Protein AF-A0A0J7L038-F1 (afdb_monomer_lite)

Structure (mmCIF, N/CA/C/O backbone):
data_AF-A0A0J7L038-F1
#
_entry.id   AF-A0A0J7L038-F1
#
loop_
_atom_site.group_PDB
_atom_site.id
_atom_site.type_symbol
_atom_site.label_atom_id
_atom_site.label_alt_id
_atom_site.label_comp_id
_atom_site.label_asym_id
_atom_site.label_entity_id
_atom_site.label_seq_id
_atom_site.pdbx_PDB_ins_code
_atom_site.Cartn_x
_atom_site.Cartn_y
_atom_site.Cartn_z
_atom_site.occupancy
_atom_site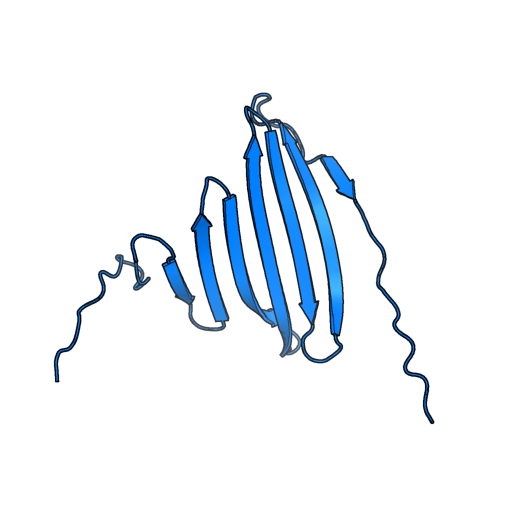.B_iso_or_equiv
_atom_site.auth_seq_id
_atom_site.auth_comp_id
_atom_site.auth_asym_id
_atom_site.auth_atom_id
_atom_site.pdbx_PDB_model_num
ATOM 1 N N . MET A 1 1 ? 15.965 -22.765 27.855 1.00 36.09 1 MET A N 1
ATOM 2 C CA . MET A 1 1 ? 15.126 -21.915 26.984 1.00 36.09 1 MET A CA 1
ATOM 3 C C . MET A 1 1 ? 16.046 -21.260 25.969 1.00 36.09 1 MET A C 1
ATOM 5 O O . MET A 1 1 ? 16.964 -20.572 26.389 1.00 36.09 1 MET A O 1
ATOM 9 N N . TYR A 1 2 ? 15.897 -21.552 24.675 1.00 32.84 2 TYR A N 1
ATOM 10 C CA . TYR A 1 2 ? 16.757 -20.979 23.635 1.00 32.84 2 TYR A CA 1
ATOM 11 C C . TYR A 1 2 ? 16.188 -19.627 23.195 1.00 32.84 2 TYR A C 1
ATOM 13 O O . TYR A 1 2 ? 15.095 -19.571 22.641 1.00 32.84 2 TYR A O 1
ATOM 21 N N . HIS A 1 3 ? 16.916 -18.543 23.465 1.00 40.59 3 HIS A N 1
ATOM 22 C CA . HIS A 1 3 ? 16.653 -17.241 22.856 1.00 40.59 3 HIS A CA 1
ATOM 23 C C . HIS A 1 3 ? 17.242 -17.269 21.446 1.00 40.59 3 HIS A C 1
ATOM 25 O O . HIS A 1 3 ? 18.460 -17.266 21.274 1.00 40.59 3 HIS A O 1
ATOM 31 N N . GLN A 1 4 ? 16.383 -17.354 20.435 1.00 46.34 4 GLN A N 1
ATOM 32 C CA . GLN A 1 4 ? 16.802 -17.194 19.051 1.00 46.34 4 GLN A CA 1
ATOM 33 C C . GLN A 1 4 ? 16.955 -15.695 18.782 1.00 46.34 4 GLN A C 1
ATOM 35 O O . GLN A 1 4 ? 15.966 -14.972 18.691 1.00 46.34 4 GLN A O 1
ATOM 40 N N . ASN A 1 5 ? 18.201 -15.222 18.714 1.00 46.91 5 ASN A N 1
ATOM 41 C CA . ASN A 1 5 ? 18.509 -13.857 18.295 1.00 46.91 5 ASN A CA 1
ATOM 42 C C . ASN A 1 5 ? 18.116 -13.713 16.821 1.00 46.91 5 ASN A C 1
ATOM 44 O O . ASN A 1 5 ? 18.841 -14.161 15.934 1.00 46.91 5 ASN A O 1
ATOM 48 N N . LEU A 1 6 ? 16.942 -13.140 16.565 1.00 56.41 6 LEU A N 1
ATOM 49 C CA . LEU A 1 6 ? 16.547 -12.733 15.223 1.00 56.41 6 LEU A CA 1
ATOM 50 C C . LEU A 1 6 ? 17.444 -11.566 14.794 1.00 56.41 6 LEU A C 1
ATOM 52 O O . LEU A 1 6 ? 17.703 -10.659 15.586 1.00 56.41 6 LEU A O 1
ATOM 56 N N . PHE A 1 7 ? 17.941 -11.600 13.558 1.00 59.88 7 PHE A N 1
ATOM 57 C CA . PHE A 1 7 ? 18.777 -10.530 13.020 1.00 59.88 7 PHE A CA 1
ATOM 58 C C . PHE A 1 7 ? 17.950 -9.241 12.941 1.00 59.88 7 PHE A C 1
ATOM 60 O O . PHE A 1 7 ? 16.968 -9.178 12.202 1.00 59.88 7 PHE A O 1
ATOM 67 N N . ALA A 1 8 ? 18.332 -8.237 13.731 1.00 61.59 8 ALA A N 1
ATOM 68 C CA . ALA A 1 8 ? 17.745 -6.905 13.687 1.00 61.59 8 ALA A CA 1
ATOM 69 C C . ALA A 1 8 ? 18.672 -5.937 12.939 1.00 61.59 8 ALA A C 1
ATOM 71 O O . ALA A 1 8 ? 19.895 -6.058 13.044 1.00 61.59 8 ALA A O 1
ATOM 72 N N . ASP A 1 9 ? 18.114 -4.984 12.188 1.00 60.56 9 ASP A N 1
ATOM 73 C CA . ASP A 1 9 ? 18.910 -3.888 11.623 1.00 60.56 9 ASP A CA 1
ATOM 74 C C . ASP A 1 9 ? 19.251 -2.812 12.668 1.00 60.56 9 ASP A C 1
ATOM 76 O O . ASP A 1 9 ? 18.837 -2.867 13.829 1.00 60.56 9 ASP A O 1
ATOM 80 N N . ALA A 1 10 ? 20.018 -1.804 12.247 1.00 52.94 10 ALA A N 1
ATOM 81 C CA . ALA A 1 10 ? 20.435 -0.687 13.093 1.00 52.94 10 ALA A CA 1
ATOM 82 C C . ALA A 1 10 ? 19.261 0.154 13.637 1.00 52.94 10 ALA A C 1
ATOM 84 O O . ALA A 1 10 ? 19.463 0.972 14.533 1.00 52.94 10 ALA A O 1
ATOM 85 N N . GLN A 1 11 ? 18.049 -0.031 13.108 1.00 58.12 11 GLN A N 1
ATOM 86 C CA . GLN A 1 11 ? 16.823 0.624 13.552 1.00 58.12 11 GLN A CA 1
ATOM 87 C C . GLN A 1 11 ? 15.955 -0.292 14.437 1.00 58.12 11 GLN A C 1
ATOM 89 O O . GLN A 1 11 ? 14.904 0.141 14.905 1.00 58.12 11 GLN A O 1
ATOM 94 N N . GLY A 1 12 ? 16.401 -1.524 14.717 1.00 60.22 12 GLY A N 1
ATOM 95 C CA . GLY A 1 12 ? 15.699 -2.493 15.561 1.00 60.22 12 GLY A CA 1
ATOM 96 C C . GLY A 1 12 ? 14.637 -3.313 14.823 1.00 60.22 12 GLY A C 1
ATOM 97 O O . GLY A 1 12 ? 13.825 -3.977 15.467 1.00 60.22 12 GLY A O 1
ATOM 98 N N . ASN A 1 13 ? 14.627 -3.286 13.489 1.00 60.25 13 ASN A N 1
ATOM 99 C CA . ASN A 1 13 ? 13.648 -4.016 12.690 1.00 60.25 13 ASN A CA 1
ATOM 100 C C . ASN A 1 13 ? 14.049 -5.487 12.575 1.00 60.25 13 ASN A C 1
ATOM 102 O O . ASN A 1 13 ? 15.184 -5.782 12.209 1.00 60.25 13 ASN A O 1
ATOM 106 N N . ILE A 1 14 ? 13.118 -6.413 12.820 1.00 64.44 14 ILE A N 1
ATOM 107 C CA . ILE A 1 14 ? 13.359 -7.852 12.650 1.00 64.44 14 ILE A CA 1
ATOM 108 C C . ILE A 1 14 ? 13.409 -8.179 11.152 1.00 64.44 14 ILE A C 1
ATOM 110 O O . ILE A 1 14 ? 12.405 -8.062 10.445 1.00 64.44 14 ILE A O 1
ATOM 114 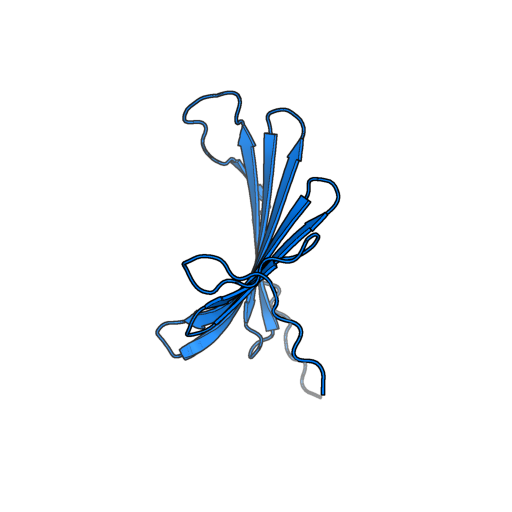N N . ILE A 1 15 ? 14.571 -8.627 10.673 1.00 56.34 15 ILE A N 1
ATOM 115 C CA . ILE A 1 15 ? 14.765 -9.095 9.300 1.00 56.34 15 ILE A CA 1
ATOM 116 C C . ILE A 1 15 ? 14.598 -10.617 9.283 1.00 56.34 15 ILE A C 1
ATOM 118 O O . ILE A 1 15 ? 15.372 -11.348 9.899 1.00 56.34 15 ILE A O 1
ATOM 122 N N . SER A 1 16 ? 13.600 -11.105 8.546 1.00 57.47 16 SER A N 1
ATOM 123 C CA . SER A 1 16 ? 13.424 -12.533 8.267 1.00 57.47 16 SER A CA 1
ATOM 124 C C . SER A 1 16 ? 13.379 -12.761 6.758 1.00 57.47 16 SER A C 1
ATOM 126 O O . SER A 1 16 ? 12.733 -12.016 6.017 1.00 57.47 16 SER A O 1
ATOM 128 N N . THR A 1 17 ? 14.083 -13.788 6.282 1.00 52.06 17 THR A N 1
ATOM 129 C CA . THR A 1 17 ? 14.101 -14.180 4.869 1.00 52.06 17 THR A CA 1
ATOM 130 C C . THR A 1 17 ? 12.730 -14.735 4.474 1.00 52.06 17 THR A C 1
ATOM 132 O O . THR A 1 17 ? 12.450 -15.911 4.692 1.00 52.06 17 THR A O 1
ATOM 135 N N . GLY A 1 18 ? 11.865 -13.874 3.928 1.00 54.25 18 GLY A N 1
ATOM 136 C CA . GLY A 1 18 ? 10.548 -14.232 3.380 1.00 54.25 18 GLY A CA 1
ATOM 137 C C . GLY A 1 18 ? 9.398 -13.316 3.813 1.00 54.25 18 GLY A C 1
ATOM 138 O O . GLY A 1 18 ? 8.391 -13.235 3.116 1.00 54.25 18 GLY A O 1
ATOM 139 N N . SER A 1 19 ? 9.526 -12.596 4.931 1.00 53.94 19 SER A N 1
ATOM 140 C CA . SER A 1 19 ? 8.574 -11.576 5.410 1.00 53.94 19 SER A CA 1
ATOM 141 C C . SER A 1 19 ? 9.198 -10.833 6.586 1.00 53.94 19 SER A C 1
ATOM 143 O O . SER A 1 19 ? 9.556 -11.464 7.576 1.00 53.94 19 SER A O 1
ATOM 145 N N . SER A 1 20 ? 9.309 -9.511 6.512 1.00 57.34 20 SER A N 1
ATOM 146 C CA . SER A 1 20 ? 9.825 -8.699 7.616 1.00 57.34 20 SER A CA 1
ATOM 147 C C . SER A 1 20 ? 8.651 -8.111 8.391 1.00 57.34 20 SER A C 1
ATOM 149 O O . SER A 1 20 ? 7.871 -7.317 7.860 1.00 57.34 20 SER A O 1
ATOM 151 N N . ILE A 1 21 ? 8.515 -8.498 9.659 1.00 54.84 21 ILE A N 1
ATOM 152 C CA . ILE A 1 21 ? 7.599 -7.836 10.590 1.00 54.84 21 ILE A CA 1
ATOM 153 C C . ILE A 1 21 ? 8.381 -6.707 11.246 1.00 54.84 21 ILE A C 1
ATOM 155 O O . ILE A 1 21 ? 9.342 -6.938 11.977 1.00 54.84 21 ILE A O 1
ATOM 159 N N . VAL A 1 22 ? 7.960 -5.478 10.980 1.00 59.09 22 VAL A N 1
ATOM 160 C CA . VAL A 1 22 ? 8.574 -4.270 11.511 1.00 59.09 22 VAL A CA 1
ATOM 161 C C . VAL A 1 22 ? 7.602 -3.642 12.508 1.00 59.09 22 VAL A C 1
ATOM 163 O O . VAL A 1 22 ? 6.616 -3.004 12.140 1.00 59.09 22 VAL A O 1
ATOM 166 N N . SER A 1 23 ? 7.851 -3.848 13.800 1.00 53.59 23 SER A N 1
ATOM 167 C CA . SER A 1 23 ? 7.095 -3.171 14.855 1.00 53.59 23 SER A CA 1
ATOM 168 C C . SER A 1 23 ? 7.716 -1.798 15.101 1.00 53.59 23 SER A C 1
ATOM 170 O O . SER A 1 23 ? 8.809 -1.710 15.651 1.00 53.59 23 SER A O 1
ATOM 172 N N . ILE A 1 24 ? 7.030 -0.728 14.698 1.00 56.12 24 ILE A N 1
ATOM 173 C CA . ILE A 1 24 ? 7.468 0.657 14.923 1.00 56.12 24 ILE A CA 1
ATOM 174 C C . ILE A 1 24 ? 6.583 1.236 16.026 1.00 56.12 24 ILE A C 1
ATOM 176 O O . ILE A 1 24 ? 5.367 1.070 15.975 1.00 56.12 24 ILE A O 1
ATOM 180 N N . ASN A 1 25 ? 7.168 1.900 17.028 1.00 49.12 25 ASN A N 1
ATOM 181 C CA . ASN A 1 25 ? 6.426 2.540 18.123 1.00 49.12 25 ASN A CA 1
ATOM 182 C C . ASN A 1 25 ? 5.179 3.287 17.594 1.00 49.12 25 ASN A C 1
ATOM 184 O O . ASN A 1 25 ? 5.315 4.192 16.773 1.00 49.12 25 ASN A O 1
ATOM 188 N N . ASN A 1 26 ? 3.992 2.899 18.084 1.00 58.72 26 ASN A N 1
ATOM 189 C CA . ASN A 1 26 ? 2.634 3.352 17.709 1.00 58.72 26 ASN A CA 1
ATOM 190 C C . A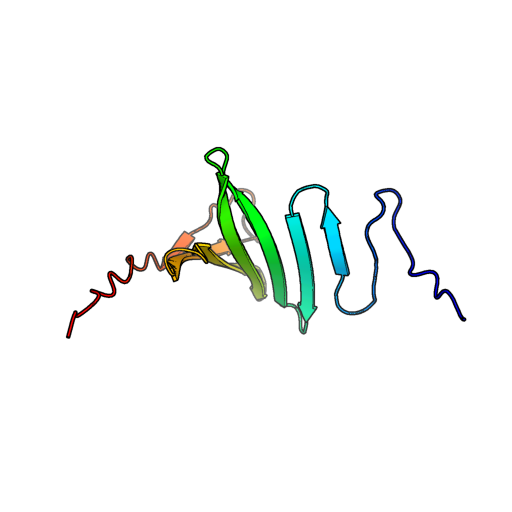SN A 1 26 ? 1.901 2.613 16.566 1.00 58.72 26 ASN A C 1
ATOM 192 O O . ASN A 1 26 ? 0.797 3.028 16.208 1.00 58.72 26 ASN A O 1
ATOM 196 N N . GLY A 1 27 ? 2.424 1.498 16.048 1.00 63.25 27 GLY A N 1
ATOM 197 C CA . GLY A 1 27 ? 1.700 0.658 15.087 1.00 63.25 27 GLY A CA 1
ATOM 198 C C . GLY A 1 27 ? 2.379 -0.678 14.791 1.00 63.25 27 GLY A C 1
ATOM 199 O O . GLY A 1 27 ? 3.465 -0.976 15.285 1.00 63.25 27 GLY A O 1
ATOM 200 N N . SER A 1 28 ? 1.745 -1.508 13.966 1.00 73.06 28 SER A N 1
ATOM 201 C CA . SER A 1 28 ? 2.386 -2.702 13.405 1.00 73.06 28 SER A CA 1
ATOM 202 C C . SER A 1 28 ? 2.514 -2.539 11.901 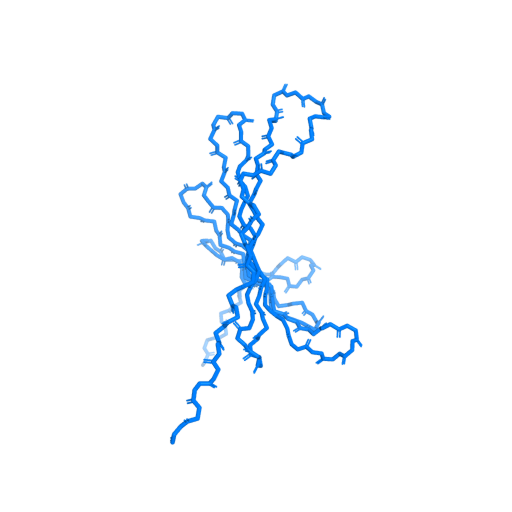1.00 73.06 28 SER A C 1
ATOM 204 O O . SER A 1 28 ? 1.528 -2.240 11.229 1.00 73.06 28 SER A O 1
ATOM 206 N N . LYS A 1 29 ? 3.725 -2.739 11.372 1.00 78.31 29 LYS A N 1
ATOM 207 C CA . LYS A 1 29 ? 3.977 -2.793 9.935 1.00 78.31 29 LYS A CA 1
ATOM 208 C C . LYS A 1 29 ? 4.428 -4.200 9.563 1.00 78.31 29 LYS A C 1
ATOM 210 O O . LYS A 1 29 ? 5.426 -4.700 10.070 1.00 78.31 29 LYS A O 1
ATOM 215 N N . ILE A 1 30 ? 3.702 -4.846 8.667 1.00 76.69 30 ILE A N 1
ATOM 216 C CA . ILE A 1 30 ? 4.085 -6.139 8.099 1.00 76.69 30 ILE A CA 1
ATOM 217 C C . ILE A 1 30 ? 4.444 -5.890 6.647 1.00 76.69 30 ILE A C 1
ATOM 219 O O . ILE A 1 30 ? 3.629 -5.337 5.915 1.00 76.69 30 ILE A O 1
ATOM 223 N N . VAL A 1 31 ? 5.652 -6.278 6.246 1.00 79.31 31 VAL A N 1
ATOM 224 C CA . VAL A 1 31 ? 6.100 -6.216 4.855 1.00 79.31 31 VAL A CA 1
ATOM 225 C C . VAL A 1 31 ? 6.400 -7.628 4.379 1.00 79.31 31 VAL A C 1
ATOM 227 O O . VAL A 1 31 ? 7.281 -8.308 4.906 1.00 79.31 31 VAL A O 1
ATOM 230 N N . THR A 1 32 ? 5.683 -8.061 3.354 1.00 78.00 32 THR A N 1
ATOM 231 C CA . THR A 1 32 ? 5.844 -9.378 2.743 1.00 78.00 32 THR A CA 1
ATOM 232 C C . THR A 1 32 ? 6.152 -9.203 1.266 1.00 78.00 32 THR A C 1
ATOM 234 O O . THR A 1 32 ? 5.496 -8.421 0.585 1.00 78.00 32 THR A O 1
ATOM 237 N N . ILE A 1 33 ? 7.146 -9.938 0.770 1.00 79.44 33 ILE A N 1
ATOM 238 C CA . ILE A 1 33 ? 7.488 -9.976 -0.652 1.00 79.44 33 ILE A CA 1
ATOM 239 C C . ILE A 1 33 ? 7.404 -11.431 -1.094 1.00 79.44 33 ILE A C 1
ATOM 241 O O . ILE A 1 33 ? 8.198 -12.257 -0.647 1.00 79.44 33 ILE A O 1
ATOM 245 N N . VAL A 1 34 ? 6.434 -11.744 -1.949 1.00 75.44 34 VAL A N 1
ATOM 246 C CA . VAL A 1 34 ? 6.207 -13.095 -2.483 1.00 75.44 34 VAL A CA 1
ATOM 247 C C . VAL A 1 34 ? 5.997 -12.977 -3.986 1.00 75.44 34 VAL A C 1
ATOM 249 O O . VAL A 1 34 ? 5.197 -12.160 -4.434 1.00 75.44 34 VAL A O 1
ATOM 252 N N . ASP A 1 35 ? 6.749 -13.753 -4.768 1.00 78.69 35 ASP A N 1
ATOM 253 C CA . ASP A 1 35 ? 6.632 -13.832 -6.232 1.00 78.69 35 ASP A CA 1
ATOM 254 C C . ASP A 1 35 ? 6.617 -12.466 -6.953 1.00 78.69 35 ASP A C 1
ATOM 256 O O . ASP A 1 35 ? 5.862 -12.232 -7.898 1.00 78.69 35 ASP A O 1
ATOM 260 N N . GLY A 1 36 ? 7.454 -11.529 -6.490 1.00 77.81 36 GLY A N 1
ATOM 261 C CA . GLY A 1 36 ? 7.561 -10.182 -7.070 1.00 77.81 36 GLY A CA 1
ATOM 262 C C . GLY A 1 36 ? 6.394 -9.242 -6.738 1.00 77.81 36 GLY A C 1
ATOM 263 O O . GLY A 1 36 ? 6.308 -8.153 -7.308 1.00 77.81 36 GLY A O 1
ATOM 264 N N . VAL A 1 37 ? 5.512 -9.646 -5.820 1.00 85.81 37 VAL A N 1
ATOM 265 C CA . VAL A 1 37 ? 4.462 -8.815 -5.227 1.00 85.81 37 VAL A CA 1
ATOM 266 C C . VAL A 1 37 ? 4.900 -8.395 -3.830 1.00 85.81 37 VAL A C 1
ATOM 268 O O . VAL A 1 37 ? 5.230 -9.236 -2.995 1.00 85.81 37 VAL A O 1
ATOM 271 N N . SER A 1 38 ? 4.896 -7.090 -3.580 1.00 88.94 38 SER A N 1
ATOM 272 C CA . SER A 1 38 ? 5.102 -6.509 -2.256 1.00 88.94 38 SER A CA 1
ATOM 273 C C . SER A 1 38 ? 3.745 -6.241 -1.620 1.00 88.94 38 SER A C 1
ATOM 275 O O . SER A 1 38 ? 2.870 -5.660 -2.257 1.00 88.94 38 SER A O 1
ATOM 277 N N . ARG A 1 39 ? 3.556 -6.647 -0.367 1.00 90.25 39 ARG A N 1
ATOM 278 C CA . ARG A 1 39 ? 2.395 -6.283 0.445 1.00 90.25 39 ARG A CA 1
ATOM 279 C C . ARG A 1 39 ? 2.862 -5.640 1.736 1.00 90.25 39 ARG A C 1
ATOM 281 O O . ARG A 1 39 ? 3.678 -6.214 2.454 1.00 90.25 39 ARG A O 1
ATOM 288 N N . THR A 1 40 ? 2.326 -4.466 2.035 1.00 90.62 40 THR A N 1
ATOM 289 C CA . THR A 1 40 ? 2.571 -3.737 3.274 1.00 90.62 40 THR A CA 1
ATOM 290 C C . THR A 1 40 ? 1.261 -3.523 4.012 1.00 90.62 40 THR A C 1
ATOM 292 O O . THR A 1 40 ? 0.408 -2.777 3.545 1.00 90.62 40 THR A O 1
ATOM 295 N N . ILE A 1 41 ? 1.131 -4.112 5.197 1.00 89.94 41 ILE A N 1
ATOM 296 C CA . ILE A 1 41 ? 0.005 -3.863 6.101 1.00 89.94 41 ILE A CA 1
ATOM 297 C C . ILE A 1 41 ? 0.496 -2.954 7.220 1.00 89.94 41 ILE A C 1
ATOM 299 O O . ILE A 1 41 ? 1.447 -3.298 7.916 1.00 89.94 41 ILE A O 1
ATOM 303 N N . THR A 1 42 ? -0.143 -1.803 7.395 1.00 90.25 42 THR A N 1
ATOM 304 C CA . THR A 1 42 ? 0.128 -0.851 8.475 1.00 90.25 42 THR A CA 1
ATOM 305 C C . THR A 1 42 ? -1.118 -0.695 9.330 1.00 90.25 42 THR A C 1
ATOM 307 O O . THR A 1 42 ? -2.183 -0.368 8.815 1.00 90.25 42 THR A O 1
ATOM 310 N N . THR A 1 43 ? -0.993 -0.901 10.636 1.00 88.62 43 THR A N 1
ATOM 311 C CA . THR A 1 43 ? -2.056 -0.620 11.606 1.00 88.62 43 THR A CA 1
ATOM 312 C C . THR A 1 43 ? -1.683 0.588 12.454 1.00 88.62 43 THR A C 1
ATOM 314 O O . THR A 1 43 ? -0.509 0.797 12.771 1.00 88.62 43 THR A O 1
ATOM 317 N N . GLY A 1 44 ? -2.673 1.390 12.836 1.00 88.75 44 GLY A N 1
ATOM 318 C CA . GLY A 1 44 ? -2.424 2.560 13.666 1.00 88.75 44 GLY A CA 1
ATOM 319 C C . GLY A 1 44 ? -3.689 3.258 14.135 1.00 88.75 44 GLY A C 1
ATOM 320 O O . GLY A 1 44 ? -4.797 2.723 14.062 1.00 88.75 44 GLY A O 1
ATOM 321 N N . ARG A 1 45 ? -3.498 4.477 14.641 1.00 88.62 45 ARG A N 1
ATOM 322 C CA . ARG A 1 45 ? -4.574 5.404 14.989 1.00 88.62 45 ARG A CA 1
ATOM 323 C C . ARG A 1 45 ? -4.372 6.727 14.268 1.00 88.62 45 ARG A C 1
ATOM 325 O O . ARG A 1 45 ? -3.244 7.197 14.129 1.00 88.62 45 ARG A O 1
ATOM 332 N N . THR A 1 46 ? -5.460 7.309 13.797 1.00 86.44 46 THR A N 1
ATOM 333 C CA . THR A 1 46 ? -5.503 8.671 13.261 1.00 86.44 46 THR A CA 1
ATOM 334 C C . THR A 1 46 ? -5.265 9.699 14.384 1.00 86.44 46 THR A C 1
ATOM 336 O O . THR A 1 46 ? -5.356 9.355 15.567 1.00 86.44 46 THR A O 1
ATOM 339 N N . PRO A 1 47 ? -5.006 10.984 14.066 1.00 88.00 47 PRO A N 1
ATOM 340 C CA . PRO A 1 47 ? -4.813 12.021 15.087 1.00 88.00 47 PRO A CA 1
ATOM 341 C C . PRO A 1 47 ? -6.002 12.212 16.044 1.00 88.00 47 PRO A C 1
ATOM 343 O O . PRO A 1 47 ? -5.803 12.595 17.192 1.00 88.00 47 PRO A O 1
ATOM 346 N N . ASN A 1 48 ? -7.230 11.917 15.601 1.00 90.94 48 ASN A N 1
ATOM 347 C CA . ASN A 1 48 ? -8.434 11.930 16.445 1.00 90.94 48 ASN A CA 1
ATOM 348 C C . ASN A 1 48 ? -8.648 10.618 17.232 1.00 90.94 48 ASN A C 1
ATOM 350 O O . ASN A 1 48 ? -9.659 10.475 17.912 1.00 90.94 48 ASN A O 1
ATOM 354 N N . GLY A 1 49 ? -7.709 9.671 17.162 1.00 88.75 49 GLY A N 1
ATOM 355 C CA . GLY A 1 49 ? -7.717 8.430 17.935 1.00 88.75 49 GLY A CA 1
ATOM 356 C C . GLY A 1 49 ? -8.492 7.267 17.308 1.00 88.75 49 GLY A C 1
ATOM 357 O O . GLY A 1 49 ? -8.513 6.186 17.900 1.00 88.75 49 GLY A O 1
ATOM 358 N N . GLU A 1 50 ? -9.090 7.447 16.128 1.00 89.94 50 GLU A N 1
ATOM 359 C CA . GLU A 1 50 ? -9.800 6.376 15.423 1.00 89.94 50 GLU A CA 1
ATOM 360 C C . GLU A 1 50 ? -8.807 5.329 14.882 1.00 89.94 50 GLU A C 1
ATOM 362 O O . GLU A 1 50 ? -7.751 5.682 14.346 1.00 89.94 50 GLU A O 1
ATOM 367 N N . PRO A 1 51 ? -9.089 4.025 15.042 1.00 90.50 51 PRO A N 1
ATOM 368 C CA . PRO A 1 51 ? -8.217 2.987 14.522 1.00 90.50 51 PRO A CA 1
ATOM 369 C C . PRO A 1 51 ? -8.306 2.930 12.995 1.00 90.50 51 PRO A C 1
ATOM 371 O O . PRO A 1 51 ? -9.374 3.120 12.414 1.00 90.50 51 PRO A O 1
ATOM 374 N N . TYR A 1 52 ? -7.196 2.598 12.348 1.00 90.38 52 TYR A N 1
ATOM 375 C CA . TYR A 1 52 ? -7.179 2.302 10.922 1.00 90.38 52 TYR A CA 1
ATOM 376 C C . TYR A 1 52 ? -6.222 1.156 10.621 1.00 90.38 52 TYR A C 1
ATOM 378 O O . TYR A 1 52 ? -5.248 0.905 11.344 1.00 90.38 52 TYR A O 1
ATOM 386 N N . VAL A 1 53 ? -6.494 0.489 9.510 1.00 91.88 53 VAL A N 1
ATOM 387 C CA . VAL A 1 53 ? -5.571 -0.437 8.874 1.00 91.88 53 VAL A CA 1
ATOM 388 C C . VAL A 1 53 ? -5.451 -0.046 7.412 1.00 91.88 53 VAL A C 1
ATOM 390 O O . VAL A 1 53 ? -6.447 0.225 6.749 1.00 91.88 53 VAL A O 1
ATOM 393 N N . ARG A 1 54 ? -4.218 -0.004 6.924 1.00 93.50 54 ARG A N 1
ATOM 394 C CA . ARG A 1 54 ? -3.867 0.309 5.544 1.00 93.50 54 ARG A CA 1
ATOM 395 C C . ARG A 1 54 ? -3.119 -0.875 4.955 1.00 93.50 54 ARG A C 1
ATOM 397 O O . ARG A 1 54 ? -2.076 -1.256 5.480 1.00 93.50 54 ARG A O 1
ATOM 404 N N . ASP A 1 55 ? -3.646 -1.444 3.887 1.00 93.38 55 ASP A N 1
ATOM 405 C CA . ASP A 1 55 ? -3.076 -2.566 3.152 1.00 93.38 55 ASP A CA 1
ATOM 406 C C . ASP A 1 55 ? -2.695 -2.103 1.749 1.00 93.38 55 ASP A C 1
ATOM 408 O O . ASP A 1 55 ? -3.546 -1.667 0.978 1.00 93.38 55 ASP A O 1
ATOM 412 N N . VAL A 1 56 ? -1.405 -2.152 1.438 1.00 95.12 56 VAL A N 1
ATOM 413 C CA . VAL A 1 56 ? -0.851 -1.711 0.158 1.00 95.12 56 VAL A CA 1
ATOM 414 C C . VAL A 1 56 ? -0.239 -2.912 -0.537 1.00 95.12 56 VAL A C 1
ATOM 416 O O . VAL A 1 56 ? 0.698 -3.514 -0.014 1.00 95.12 56 VAL A O 1
ATOM 419 N N . VAL A 1 57 ? -0.739 -3.240 -1.724 1.00 94.31 57 VAL A N 1
ATOM 420 C CA . VAL A 1 57 ? -0.208 -4.298 -2.583 1.00 94.31 57 VAL A CA 1
ATOM 421 C C . VAL A 1 57 ? 0.382 -3.669 -3.834 1.00 94.31 57 VAL A C 1
ATOM 423 O O . VAL A 1 57 ? -0.319 -3.019 -4.605 1.00 94.31 57 VAL A O 1
ATOM 426 N N . GLU A 1 58 ? 1.666 -3.907 -4.064 1.00 95.00 58 GLU A N 1
ATOM 427 C CA . GLU A 1 58 ? 2.405 -3.409 -5.215 1.00 95.00 58 GLU A CA 1
ATOM 428 C C . GLU A 1 58 ? 2.953 -4.563 -6.046 1.00 95.00 58 GLU A C 1
ATOM 430 O O . GLU A 1 58 ? 3.520 -5.528 -5.528 1.00 95.00 58 GLU A O 1
ATOM 435 N N . LYS A 1 59 ? 2.823 -4.448 -7.366 1.00 94.12 59 LYS A N 1
ATOM 436 C CA . LYS A 1 59 ? 3.374 -5.411 -8.317 1.00 94.12 59 LYS A CA 1
ATOM 437 C C . LYS A 1 59 ? 3.995 -4.687 -9.495 1.00 94.12 59 LYS A C 1
ATOM 439 O O . LYS A 1 59 ? 3.369 -3.823 -10.105 1.00 94.12 59 LYS A O 1
ATOM 444 N N . ARG A 1 60 ? 5.201 -5.103 -9.875 1.00 92.56 60 ARG A N 1
ATOM 445 C CA . ARG A 1 60 ? 5.843 -4.649 -11.109 1.00 92.56 60 ARG A CA 1
ATOM 446 C C . ARG A 1 60 ? 5.608 -5.654 -12.235 1.00 92.56 60 ARG A C 1
ATOM 448 O O . ARG A 1 60 ? 5.817 -6.851 -12.054 1.00 92.56 60 ARG A O 1
ATOM 455 N N . ILE A 1 61 ? 5.199 -5.168 -13.405 1.00 92.12 61 ILE A N 1
ATOM 456 C CA . ILE A 1 61 ? 5.090 -5.955 -14.641 1.00 92.12 61 ILE A CA 1
ATOM 457 C C . ILE A 1 61 ? 5.782 -5.159 -15.749 1.00 92.12 61 ILE A C 1
ATOM 459 O O . ILE A 1 61 ? 5.266 -4.135 -16.195 1.00 92.12 61 ILE A O 1
ATOM 463 N N . GLY A 1 62 ? 6.968 -5.610 -16.169 1.00 93.00 62 GLY A N 1
ATOM 464 C CA . GLY A 1 62 ? 7.819 -4.849 -17.087 1.00 93.00 62 GLY A CA 1
ATOM 465 C C . GLY A 1 62 ? 8.156 -3.471 -16.511 1.00 93.00 62 GLY A C 1
ATOM 466 O O . GLY A 1 62 ? 8.681 -3.363 -15.398 1.00 93.00 62 GLY A O 1
ATOM 467 N N . ASP A 1 63 ? 7.798 -2.423 -17.248 1.00 95.62 63 ASP A N 1
ATOM 468 C CA . ASP A 1 63 ? 8.014 -1.028 -16.852 1.00 95.62 63 ASP A CA 1
ATOM 469 C C . ASP A 1 63 ? 6.825 -0.402 -16.118 1.00 95.62 63 ASP A C 1
ATOM 471 O O . ASP A 1 63 ? 6.858 0.774 -15.777 1.00 95.62 63 ASP A O 1
ATOM 475 N N . MET A 1 64 ? 5.776 -1.172 -15.837 1.00 95.94 64 MET A N 1
ATOM 476 C CA . MET A 1 64 ? 4.605 -0.685 -15.116 1.00 95.94 64 MET A CA 1
ATOM 477 C C . MET A 1 64 ? 4.657 -1.115 -13.650 1.00 95.94 64 MET A C 1
ATOM 479 O O . MET A 1 64 ? 4.826 -2.299 -13.344 1.00 95.94 64 MET A O 1
ATOM 483 N N . LEU A 1 65 ? 4.463 -0.158 -12.746 1.00 95.31 65 LEU A N 1
ATOM 484 C CA . LEU A 1 65 ? 4.136 -0.403 -11.345 1.00 95.31 65 LEU A CA 1
ATOM 485 C C . LEU A 1 65 ? 2.620 -0.341 -11.184 1.00 95.31 65 LEU A C 1
ATOM 487 O O . LEU A 1 65 ? 2.004 0.639 -11.586 1.00 95.31 65 LEU A O 1
ATOM 491 N N . TYR A 1 66 ? 2.034 -1.367 -10.587 1.00 95.44 66 TYR A N 1
ATOM 492 C CA . TYR A 1 66 ? 0.633 -1.405 -10.189 1.00 95.44 66 TYR A CA 1
ATOM 493 C C . TYR A 1 66 ? 0.566 -1.348 -8.673 1.00 95.44 66 TYR A C 1
ATOM 495 O O . TYR A 1 66 ? 1.302 -2.078 -8.008 1.00 95.44 66 TYR A O 1
ATOM 503 N N . CYS A 1 67 ? -0.323 -0.519 -8.146 1.00 95.38 67 CYS A N 1
ATOM 504 C CA . CYS A 1 67 ? -0.567 -0.382 -6.723 1.00 95.38 67 CYS A CA 1
ATOM 505 C C . CYS A 1 67 ? -2.067 -0.478 -6.449 1.00 95.38 67 CYS A C 1
ATOM 507 O O . CYS A 1 67 ? -2.882 0.121 -7.154 1.00 95.38 67 CYS A O 1
ATOM 509 N N . ASN A 1 68 ? -2.416 -1.250 -5.428 1.00 95.31 68 ASN A N 1
ATOM 510 C CA . ASN A 1 68 ? -3.750 -1.316 -4.861 1.00 95.31 68 ASN A CA 1
ATOM 511 C C . ASN A 1 68 ? -3.635 -1.028 -3.366 1.00 95.31 68 ASN A C 1
ATOM 513 O O . ASN A 1 68 ? -2.989 -1.775 -2.631 1.00 95.31 68 ASN A O 1
ATOM 517 N N . GLU A 1 69 ? -4.238 0.072 -2.942 1.00 94.38 69 GLU A N 1
ATOM 518 C CA . GLU A 1 69 ? -4.266 0.506 -1.560 1.00 94.38 69 GLU A CA 1
ATOM 519 C C . GLU A 1 69 ? -5.687 0.405 -1.025 1.00 94.38 69 GLU A C 1
ATOM 521 O O . GLU A 1 69 ? -6.604 1.029 -1.551 1.00 94.38 69 GLU A O 1
ATOM 526 N N . THR A 1 70 ? -5.857 -0.358 0.048 1.00 94.81 70 THR A N 1
ATOM 527 C CA . THR A 1 70 ? -7.115 -0.474 0.778 1.00 94.81 70 THR A CA 1
ATOM 528 C C . THR A 1 70 ? -6.928 0.048 2.194 1.00 94.81 70 THR A C 1
ATOM 530 O O . THR A 1 70 ? -6.060 -0.420 2.930 1.00 94.81 70 THR A O 1
ATOM 533 N N . THR A 1 71 ? -7.753 1.009 2.592 1.00 93.56 71 THR A N 1
ATOM 534 C CA . THR A 1 71 ? -7.824 1.501 3.969 1.00 93.56 71 THR A CA 1
ATOM 535 C C . THR A 1 71 ? -9.145 1.062 4.573 1.00 93.56 71 THR A C 1
ATOM 537 O O . THR A 1 71 ? -10.192 1.272 3.969 1.00 93.56 71 THR A O 1
ATOM 540 N N . PHE A 1 72 ? -9.116 0.468 5.765 1.00 92.44 72 PHE A N 1
ATOM 541 C CA . PHE A 1 72 ? -10.330 0.097 6.484 1.00 92.44 72 PHE A CA 1
ATOM 542 C C . PHE A 1 72 ? -10.316 0.576 7.934 1.00 92.44 72 PHE A C 1
ATOM 544 O O . PHE A 1 72 ? -9.285 0.571 8.616 1.00 92.44 72 PHE A O 1
ATOM 551 N N . ASN A 1 73 ? -11.491 0.973 8.418 1.00 90.75 73 ASN A N 1
ATOM 552 C CA . ASN A 1 73 ? -11.724 1.286 9.818 1.00 90.75 73 ASN A CA 1
ATOM 553 C C . ASN A 1 73 ? -12.300 0.040 10.520 1.00 90.75 73 ASN A C 1
ATOM 555 O O . ASN A 1 73 ? -13.448 -0.324 10.267 1.00 90.75 73 ASN A O 1
ATOM 559 N N . PRO A 1 74 ? -11.559 -0.617 11.431 1.00 88.06 74 PRO A N 1
ATOM 560 C CA . PRO A 1 74 ? -12.020 -1.843 12.087 1.00 88.06 74 PRO A CA 1
ATOM 561 C C . PRO A 1 74 ? -13.216 -1.632 13.025 1.00 88.06 74 PRO A C 1
ATOM 563 O O . PRO A 1 74 ? -13.883 -2.598 13.377 1.00 88.06 74 PRO A O 1
ATOM 566 N N . LYS A 1 75 ? -13.481 -0.395 13.463 1.00 89.19 75 LYS A N 1
ATOM 567 C CA . LYS A 1 75 ? -14.601 -0.071 14.355 1.00 89.19 75 LYS A CA 1
ATOM 568 C C . LYS A 1 75 ? -15.917 0.038 13.591 1.00 89.19 75 LYS A C 1
ATOM 570 O O . LYS A 1 75 ? -16.945 -0.373 14.114 1.00 89.19 75 LYS A O 1
ATOM 575 N N . THR A 1 76 ? -15.891 0.612 12.388 1.00 90.25 76 THR A N 1
ATOM 576 C CA . THR A 1 76 ? -17.101 0.844 11.580 1.00 90.25 76 THR A CA 1
ATOM 577 C C . THR A 1 76 ? -17.260 -0.144 10.428 1.00 90.25 76 THR A C 1
ATOM 579 O O . THR A 1 76 ? -18.338 -0.224 9.854 1.00 90.25 76 THR A O 1
ATOM 582 N N . GLY A 1 77 ? -16.204 -0.873 10.060 1.00 87.50 77 GLY A N 1
ATOM 583 C CA . GLY A 1 77 ? -16.172 -1.730 8.872 1.00 87.50 77 GLY A CA 1
ATOM 584 C C . GLY A 1 77 ? -16.030 -0.962 7.552 1.00 87.50 77 GLY A C 1
ATOM 585 O O . GLY A 1 77 ? -15.910 -1.584 6.499 1.00 87.50 77 GLY A O 1
ATOM 586 N N . ALA A 1 78 ? -16.007 0.375 7.593 1.00 89.50 78 ALA A N 1
ATOM 587 C CA . ALA A 1 78 ? -15.868 1.202 6.401 1.00 89.50 78 ALA A CA 1
ATOM 588 C C . ALA A 1 78 ? -14.534 0.916 5.706 1.00 89.50 78 ALA A C 1
ATOM 590 O O . ALA A 1 78 ? -13.489 0.878 6.361 1.00 89.50 78 ALA A O 1
ATOM 591 N N . THR A 1 79 ? -14.587 0.727 4.390 1.00 91.75 79 THR A N 1
ATOM 592 C CA . THR A 1 79 ? -13.433 0.390 3.555 1.00 91.75 79 THR A CA 1
ATOM 593 C C . THR A 1 79 ? -13.396 1.305 2.339 1.00 91.75 79 THR A C 1
ATOM 595 O O . THR A 1 79 ? -14.424 1.561 1.716 1.00 91.75 79 THR A O 1
ATOM 598 N N . GLU A 1 80 ? -12.204 1.775 2.001 1.00 91.06 80 GLU A N 1
ATOM 599 C CA . GLU A 1 80 ? -11.926 2.561 0.805 1.00 91.06 80 GLU A CA 1
ATOM 600 C C . GLU A 1 80 ? -10.758 1.927 0.057 1.00 91.06 80 GLU A C 1
ATOM 602 O O . GLU A 1 80 ? -9.756 1.545 0.667 1.00 91.06 80 GLU A O 1
ATOM 607 N N . THR A 1 81 ? -10.877 1.836 -1.266 1.00 93.12 81 THR A N 1
ATOM 608 C CA . THR A 1 81 ? -9.835 1.271 -2.124 1.00 93.12 81 THR A CA 1
ATOM 609 C C . THR A 1 81 ? -9.497 2.237 -3.247 1.00 93.12 81 THR A C 1
ATOM 611 O O . THR A 1 81 ? -10.379 2.678 -3.983 1.00 93.12 81 THR A O 1
ATOM 614 N N . ILE A 1 82 ? -8.204 2.513 -3.406 1.00 93.94 82 ILE A N 1
ATOM 615 C CA . ILE A 1 82 ? -7.649 3.303 -4.502 1.00 93.94 82 ILE A CA 1
ATOM 616 C C . ILE A 1 82 ? -6.638 2.424 -5.230 1.00 93.94 82 ILE A C 1
ATOM 618 O O . ILE A 1 82 ? -5.671 1.942 -4.637 1.00 93.94 82 ILE A O 1
ATOM 622 N N . ALA A 1 83 ? -6.840 2.229 -6.531 1.00 94.88 83 ALA A N 1
ATOM 623 C CA . ALA A 1 83 ? -5.888 1.512 -7.371 1.00 94.88 83 ALA A CA 1
ATOM 624 C C . ALA A 1 83 ? -5.317 2.441 -8.436 1.00 94.88 83 ALA A C 1
ATOM 626 O O . ALA A 1 83 ? -6.053 3.187 -9.081 1.00 94.88 83 ALA A O 1
ATOM 627 N N . TRP A 1 84 ? -4.009 2.367 -8.656 1.00 96.00 84 TRP A N 1
ATOM 628 C CA . TRP A 1 84 ? -3.319 3.163 -9.662 1.00 96.00 84 TRP A CA 1
ATOM 629 C C . TRP A 1 84 ? -2.175 2.389 -10.311 1.00 96.00 84 TRP A C 1
ATOM 631 O O . TRP A 1 84 ? -1.662 1.407 -9.773 1.00 96.00 84 TRP A O 1
ATOM 641 N N . LYS A 1 85 ? -1.772 2.832 -11.499 1.00 96.31 85 LYS A N 1
ATOM 642 C CA . LYS A 1 85 ? -0.581 2.345 -12.202 1.00 96.31 85 LYS A CA 1
ATOM 643 C C . LYS A 1 85 ? 0.359 3.498 -12.522 1.00 96.31 85 LYS A C 1
ATOM 645 O O . LYS A 1 85 ? -0.080 4.626 -12.706 1.00 96.31 85 LYS A O 1
ATOM 650 N N . LEU A 1 86 ? 1.647 3.214 -12.625 1.00 97.31 86 LEU A N 1
ATOM 651 C CA . LEU A 1 86 ? 2.689 4.184 -12.940 1.00 97.31 86 LEU A CA 1
ATOM 652 C C . LEU A 1 86 ? 3.646 3.592 -13.975 1.00 97.31 86 LEU A C 1
ATOM 654 O O . LEU A 1 86 ? 4.131 2.475 -13.798 1.00 97.31 86 LEU A O 1
ATOM 658 N N . ASN A 1 87 ? 3.935 4.345 -15.037 1.00 96.56 87 ASN A N 1
ATOM 659 C CA . ASN A 1 87 ? 4.927 3.953 -16.033 1.00 96.56 87 ASN A CA 1
ATOM 660 C C . ASN A 1 87 ? 6.328 4.404 -15.592 1.00 96.56 87 ASN A C 1
ATOM 662 O O . ASN A 1 87 ? 6.656 5.587 -15.636 1.00 96.56 87 ASN A O 1
ATOM 666 N N . LEU A 1 88 ? 7.159 3.447 -15.189 1.00 95.06 88 LEU A N 1
ATOM 667 C CA . LEU A 1 88 ? 8.520 3.666 -14.705 1.00 95.06 88 LEU A CA 1
ATOM 668 C C . LEU A 1 88 ? 9.540 3.910 -15.829 1.00 95.06 88 LEU A C 1
ATOM 670 O O . LEU A 1 88 ? 10.640 4.374 -15.538 1.00 95.06 88 LEU A O 1
ATOM 674 N N . ALA A 1 89 ? 9.206 3.631 -17.095 1.00 96.19 89 ALA A N 1
ATOM 675 C CA . ALA A 1 89 ? 10.089 3.926 -18.229 1.00 96.19 89 ALA A CA 1
ATOM 676 C C . ALA A 1 89 ? 10.116 5.419 -18.591 1.00 96.19 89 ALA A C 1
ATOM 678 O O . ALA A 1 89 ? 11.016 5.861 -19.303 1.00 96.19 89 ALA A O 1
ATOM 679 N N . ILE A 1 90 ? 9.139 6.199 -18.114 1.00 96.69 90 ILE A N 1
ATOM 680 C CA . ILE A 1 90 ? 9.034 7.635 -18.373 1.00 96.69 90 ILE A CA 1
ATOM 681 C C . ILE A 1 90 ? 9.401 8.383 -17.085 1.00 96.69 90 ILE A C 1
ATOM 683 O O . ILE A 1 90 ? 8.593 8.428 -16.151 1.00 96.69 90 ILE A O 1
ATOM 687 N N . PRO A 1 91 ? 10.597 8.998 -17.004 1.00 94.50 91 PRO A N 1
ATOM 688 C CA . PRO A 1 91 ? 10.969 9.818 -15.860 1.00 94.50 91 PRO A CA 1
ATOM 689 C C . PRO A 1 91 ? 9.928 10.913 -15.606 1.00 94.50 91 PRO A C 1
ATOM 691 O O . PRO A 1 91 ? 9.549 11.647 -16.517 1.00 94.50 91 PRO A O 1
ATOM 694 N N . GLY A 1 92 ? 9.454 11.018 -14.364 1.00 93.19 92 GLY A N 1
ATOM 695 C CA . GLY A 1 92 ? 8.434 12.000 -13.985 1.00 93.19 92 GLY A CA 1
ATOM 696 C C . GLY A 1 92 ? 7.004 11.653 -14.417 1.00 93.19 92 GLY A C 1
ATOM 697 O O . GLY A 1 92 ? 6.127 12.512 -14.306 1.00 93.19 92 GLY A O 1
ATOM 698 N N . SER A 1 93 ? 6.746 10.424 -14.885 1.00 95.06 93 SER A N 1
ATOM 699 C CA . SER A 1 93 ? 5.379 9.927 -15.070 1.00 95.06 93 SER A CA 1
ATOM 700 C C . SER A 1 93 ? 4.563 10.088 -13.783 1.00 95.06 93 SER A C 1
ATOM 702 O O . SER A 1 93 ? 5.093 9.996 -12.673 1.00 95.06 93 SER A O 1
ATOM 704 N N . LYS A 1 94 ? 3.265 10.349 -13.936 1.00 95.88 94 LYS A N 1
ATOM 705 C CA . LYS A 1 94 ? 2.327 10.472 -12.819 1.00 95.88 94 LYS A CA 1
ATOM 706 C C . LYS A 1 94 ? 1.488 9.197 -12.711 1.00 95.88 94 LYS A C 1
ATOM 708 O O . LYS A 1 94 ? 1.207 8.591 -13.744 1.00 95.88 94 LYS A O 1
ATOM 713 N N . PRO A 1 95 ? 1.062 8.803 -11.499 1.00 95.31 95 PRO A N 1
ATOM 714 C CA . PRO A 1 95 ? 0.121 7.705 -11.338 1.00 95.31 95 PRO A CA 1
ATOM 715 C C . PRO A 1 95 ? -1.184 7.953 -12.104 1.00 95.31 95 PRO A C 1
ATOM 717 O O . PRO A 1 95 ? -1.754 9.042 -12.042 1.00 95.31 95 PRO A O 1
ATOM 720 N N . GLU A 1 96 ? -1.663 6.927 -12.796 1.00 95.88 96 GLU A N 1
ATOM 721 C CA . GLU A 1 96 ? -2.973 6.873 -13.439 1.00 95.88 96 GLU A CA 1
ATOM 722 C C . GLU A 1 96 ? -3.910 6.022 -12.5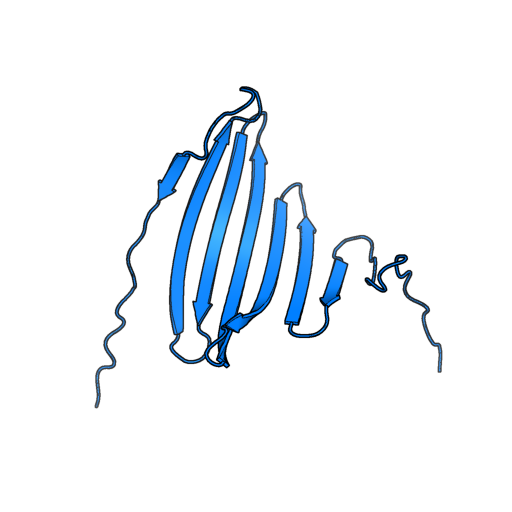77 1.00 95.88 96 GLU A C 1
ATOM 724 O O . GLU A 1 96 ? -3.630 4.843 -12.345 1.00 95.88 96 GLU A O 1
ATOM 729 N N . ILE A 1 97 ? -5.019 6.601 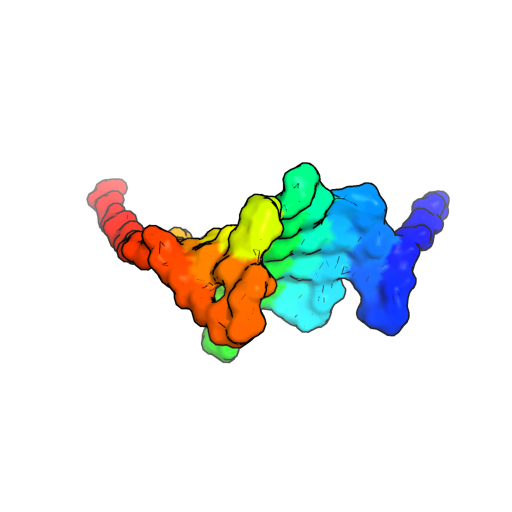-12.110 1.00 94.31 97 ILE A N 1
ATOM 730 C CA . ILE A 1 97 ? -6.036 5.878 -11.335 1.00 94.31 97 ILE A CA 1
ATOM 731 C C . ILE A 1 97 ? -6.708 4.822 -12.228 1.00 94.31 97 ILE A C 1
ATOM 733 O O . ILE A 1 97 ? -7.139 5.118 -13.341 1.00 94.31 97 ILE A O 1
ATOM 737 N N . ILE A 1 98 ? -6.772 3.581 -11.745 1.00 87.94 98 ILE A N 1
ATOM 738 C CA . ILE A 1 98 ? -7.389 2.430 -12.424 1.00 87.94 98 ILE A CA 1
ATOM 739 C C . ILE A 1 98 ? -8.852 2.281 -11.987 1.00 87.94 98 ILE A C 1
ATOM 741 O O . ILE A 1 98 ? -9.711 1.990 -12.816 1.00 87.94 98 ILE A O 1
ATOM 745 N N . THR A 1 99 ? -9.139 2.500 -10.703 1.00 72.81 99 THR A N 1
ATOM 746 C CA . THR A 1 99 ? -10.491 2.459 -10.131 1.00 72.81 99 THR A CA 1
ATOM 747 C C . THR A 1 99 ? -10.587 3.396 -8.933 1.00 72.81 99 THR A C 1
ATOM 749 O O . THR A 1 99 ? -9.791 3.270 -8.003 1.00 72.81 99 THR A O 1
ATOM 752 N N . ASP A 1 100 ? -11.610 4.251 -8.946 1.00 55.81 100 ASP A N 1
ATOM 753 C CA . ASP A 1 100 ? -12.207 4.861 -7.756 1.00 55.81 100 ASP A CA 1
ATOM 754 C C . ASP A 1 100 ? -13.536 4.139 -7.523 1.00 55.81 100 ASP A C 1
ATOM 756 O O . ASP A 1 100 ? -14.495 4.342 -8.275 1.00 55.81 100 ASP A O 1
ATOM 760 N N . THR A 1 101 ? -13.612 3.250 -6.533 1.00 53.12 101 THR A N 1
ATOM 761 C CA . THR A 1 101 ? -14.878 2.583 -6.200 1.00 53.12 101 THR A CA 1
ATOM 762 C C . THR A 1 101 ? -15.363 2.962 -4.810 1.00 53.12 101 THR A C 1
ATOM 764 O O . THR A 1 101 ? -14.704 2.728 -3.803 1.00 53.12 101 THR A O 1
ATOM 767 N N . LYS A 1 102 ? -16.542 3.590 -4.868 1.00 47.75 102 LYS A N 1
ATOM 768 C CA . LYS A 1 102 ? -17.464 4.085 -3.848 1.00 47.75 102 LYS A CA 1
ATOM 769 C C . LYS A 1 102 ? -17.544 3.241 -2.577 1.00 47.75 102 LYS A C 1
ATOM 771 O O . LYS A 1 102 ? -17.626 2.021 -2.635 1.00 47.75 102 LYS A O 1
ATOM 776 N N . THR A 1 103 ? -17.645 3.971 -1.472 1.00 40.06 103 THR A N 1
ATOM 777 C CA . THR A 1 103 ? -18.092 3.567 -0.139 1.00 40.06 103 THR A CA 1
ATOM 778 C C . THR A 1 103 ? -19.293 2.618 -0.229 1.00 40.06 103 THR A C 1
ATOM 780 O O . THR A 1 103 ? -20.366 3.018 -0.684 1.00 40.06 103 THR A O 1
ATOM 783 N N . ASP A 1 104 ? -19.119 1.363 0.186 1.00 41.25 104 ASP A N 1
ATOM 784 C CA . ASP A 1 104 ? -20.243 0.460 0.439 1.00 41.25 104 ASP A CA 1
ATOM 785 C C . ASP A 1 104 ? -20.934 0.916 1.734 1.00 41.25 104 ASP A C 1
ATOM 787 O O . ASP A 1 104 ? -20.558 0.530 2.844 1.00 41.25 104 ASP A O 1
ATOM 791 N N . ASP A 1 105 ? -21.955 1.764 1.590 1.00 47.00 105 ASP A N 1
ATOM 792 C CA . ASP A 1 105 ? -22.947 2.025 2.634 1.00 47.00 105 ASP A CA 1
ATOM 793 C C . ASP A 1 105 ? -23.764 0.745 2.860 1.00 47.00 105 ASP A C 1
ATOM 795 O O . ASP A 1 105 ? -24.875 0.574 2.347 1.00 47.00 105 ASP A O 1
ATOM 799 N N . THR A 1 106 ? -23.213 -0.188 3.636 1.00 39.69 106 THR A N 1
ATOM 800 C CA . THR A 1 106 ? -23.990 -1.330 4.118 1.00 39.69 106 THR A CA 1
ATOM 801 C C . THR A 1 106 ? -24.923 -0.820 5.211 1.00 39.69 106 THR A C 1
ATOM 803 O O . THR A 1 106 ? -24.531 -0.638 6.363 1.00 39.69 106 THR A O 1
ATOM 806 N N . LYS A 1 107 ? -26.170 -0.535 4.822 1.00 41.62 107 LYS A N 1
ATOM 807 C CA . LYS A 1 107 ? -27.274 -0.236 5.735 1.00 41.62 107 LYS A CA 1
ATOM 808 C C . LYS A 1 107 ? -27.402 -1.367 6.756 1.00 41.62 107 LYS A C 1
ATOM 810 O O . LYS A 1 107 ? -27.578 -2.525 6.386 1.00 41.62 107 LYS A O 1
ATOM 815 N N . ALA A 1 108 ? -27.328 -1.006 8.032 1.00 42.84 108 ALA A N 1
ATOM 816 C CA . ALA A 1 108 ? -27.810 -1.843 9.114 1.00 42.84 108 ALA A CA 1
ATOM 817 C C . ALA A 1 108 ? -29.338 -1.934 8.994 1.00 42.84 108 ALA A C 1
ATOM 819 O O . ALA A 1 108 ? -30.031 -0.952 9.251 1.00 42.84 108 ALA A O 1
ATOM 820 N N . ASP A 1 109 ? -29.853 -3.088 8.572 1.00 41.12 109 ASP A N 1
ATOM 821 C CA . ASP A 1 109 ? -31.264 -3.415 8.758 1.00 41.12 109 ASP A CA 1
ATOM 822 C C . ASP A 1 109 ? -31.443 -3.954 10.183 1.00 41.12 109 ASP A C 1
ATOM 824 O O . ASP A 1 109 ? -31.021 -5.064 10.514 1.00 41.12 109 ASP A O 1
ATOM 828 N N . GLU A 1 110 ? -32.054 -3.127 11.033 1.00 39.53 110 GLU A N 1
ATOM 829 C CA . GLU A 1 110 ? -32.688 -3.545 12.282 1.00 39.53 110 GLU A CA 1
ATOM 830 C C . GLU A 1 110 ? -33.789 -4.574 11.987 1.00 39.53 110 GLU A C 1
ATOM 832 O O . GLU A 1 110 ? -34.719 -4.286 11.228 1.00 39.53 110 GLU A O 1
ATOM 837 N N . LYS A 1 111 ? -33.735 -5.729 12.657 1.00 39.03 111 LYS A N 1
ATOM 838 C CA . LYS A 1 111 ? -34.918 -6.459 13.134 1.00 39.03 111 LYS A CA 1
ATOM 839 C C . LYS A 1 111 ? -34.624 -7.177 14.440 1.00 39.03 111 LYS A C 1
ATOM 841 O O . LYS A 1 111 ? -33.541 -7.793 14.540 1.00 39.03 111 LYS A O 1
#

Organism: Lasius niger (NCBI:txid67767)

Secondary structure (DSSP, 8-state):
-------B-TT--B--TTEEEEEETTEEEEEEEETTEEEEEEEEE-TTS-EEEEEEEEEEETTEEEEEEEEE-TTT--EEEEEEEEETTSTTPPPEEEEEE----------

pLDDT: mean 76.56, std 20.02, range [32.84, 97.31]

Radius of gyration: 17.92 Å; chains: 1; bounding box: 55×34×45 Å

Sequence (111 aa):
MYHQNLFADAQGNIISTGSSIVSINNGSKIVTIVDGVSRTITTGRTPNGEPYVRDVVEKRIGDMLYCNETTFNPKTGATETIAWKLNLAIPGSKPEIITDTKTDDTKADEK

Foldseek 3Di:
DDDDPFDADPVRWRDDDAKTWGDDPFWTWIWGADPQKIWIWIWHADPVGFTKIKIWIWHDDPQKIKIKIKMAGPVVRKIFIWIWMFGNVDPPTDTDTPDGDDIPPPDDDDD